Protein AF-A0A212CKE2-F1 (afdb_monomer_lite)

Organism: Cervus elaphus hippelaphus (NCBI:txid46360)

InterPro domains:
  IPR000595 Cyclic nucleotide-binding domain [PF00027] (4-61)
  IPR000595 Cyclic nucleotide-binding domain [PS50042] (1-78)
  IPR000595 Cyclic nucleotide-binding domain [cd00038] (10-72)
  IPR014710 RmlC-like jelly roll fold [G3DSA:2.60.120.10] (1-85)
  IPR018488 Cyclic nucleotide-binding, conserved site [PS00889] (26-43)
  IPR018490 Cyclic nucleotide-binding domain superfamily [SSF51206] (11-88)
  IPR050503 cAMP-dependent protein kinase regulatory subunit-like [PTHR11635] (3-93)

Radius of gyration: 14.93 Å; chains: 1; bounding box: 40×40×38 Å

Foldseek 3Di:
DDPPDDFDQPPVRDTDLDDDDPPDDDPCLCLLAVDPGPDDDDDPPDDDDDDDDSVRCCVVCVVCSVVVVVCVVVLQVSCCVVPVGSSPSHPPDD

Secondary structure (DSSP, 8-state):
--------B-TTS-B------TT----HHHHHH-S--SS----SSS-------HHHHHHHHGGGHHHHHHHHHHHHHHHHHHHSS-TT-S----

Sequence (94 aa):
MKRKGKSEVEENGAVEIARCSRGQYFGELALVTNKPRAASAHAIGTVKCLAMDVQAFERLLGPCMEIMKRNIATYEEQLVALFGTNMDIVEPTA

pLDDT: mean 74.53, std 16.2, range [33.5, 97.31]

Structure (mmCIF, N/CA/C/O backbone):
data_AF-A0A212CKE2-F1
#
_entry.id   AF-A0A212CKE2-F1
#
loop_
_atom_site.group_PDB
_atom_site.id
_atom_site.type_symbol
_atom_site.label_atom_id
_atom_site.label_alt_id
_atom_site.label_comp_id
_atom_site.label_asym_id
_atom_site.label_entity_id
_atom_site.label_seq_id
_atom_site.pdbx_PDB_ins_code
_atom_site.Cartn_x
_atom_site.Cartn_y
_atom_site.Cartn_z
_atom_site.occupancy
_atom_site.B_iso_or_equiv
_atom_site.auth_seq_id
_atom_site.auth_comp_id
_atom_site.auth_asym_id
_atom_site.auth_atom_id
_atom_site.pdbx_PDB_model_num
ATOM 1 N N . MET A 1 1 ? 27.050 4.392 1.553 1.00 37.19 1 MET A N 1
ATOM 2 C CA . MET A 1 1 ? 27.019 4.180 0.087 1.00 37.19 1 MET A CA 1
ATOM 3 C C . MET A 1 1 ? 25.570 4.211 -0.392 1.00 37.19 1 MET A C 1
ATOM 5 O O . MET A 1 1 ? 24.864 3.228 -0.221 1.00 37.19 1 MET A O 1
ATOM 9 N N . LYS A 1 2 ? 25.089 5.347 -0.919 1.00 35.50 2 LYS A N 1
ATOM 10 C CA . LYS A 1 2 ? 23.751 5.447 -1.531 1.00 35.50 2 LYS A CA 1
ATOM 11 C C . LYS A 1 2 ? 23.836 4.887 -2.954 1.00 35.50 2 LYS A C 1
ATOM 13 O O . LYS A 1 2 ? 24.443 5.516 -3.815 1.00 35.50 2 LYS A O 1
ATOM 18 N N . ARG A 1 3 ? 23.269 3.704 -3.201 1.00 39.97 3 ARG A N 1
ATOM 19 C CA . ARG A 1 3 ? 23.041 3.226 -4.571 1.00 39.97 3 ARG A CA 1
ATOM 20 C C . ARG A 1 3 ? 21.879 4.040 -5.140 1.00 39.97 3 ARG A C 1
ATOM 22 O O . ARG A 1 3 ? 20.746 3.866 -4.711 1.00 39.97 3 ARG A O 1
ATOM 29 N N . LYS A 1 4 ? 22.178 4.961 -6.060 1.00 38.75 4 LYS A N 1
ATOM 30 C CA . LYS A 1 4 ? 21.185 5.534 -6.976 1.00 38.75 4 LYS A CA 1
ATOM 31 C C . LYS A 1 4 ? 20.668 4.362 -7.816 1.00 38.75 4 LYS A C 1
ATOM 33 O O . LYS A 1 4 ? 21.414 3.836 -8.639 1.00 38.75 4 LYS A O 1
ATOM 38 N N . GLY A 1 5 ? 19.463 3.883 -7.513 1.00 39.56 5 GLY A N 1
ATOM 39 C CA . GLY A 1 5 ? 18.791 2.862 -8.309 1.00 39.56 5 GLY A CA 1
ATOM 40 C C . GLY A 1 5 ? 18.523 3.434 -9.693 1.00 39.56 5 GLY A C 1
ATOM 41 O O . GLY A 1 5 ? 17.930 4.501 -9.817 1.00 39.56 5 GLY A O 1
ATOM 42 N N . LYS A 1 6 ? 19.048 2.770 -10.718 1.00 41.69 6 LYS A N 1
ATOM 43 C CA . LYS A 1 6 ? 18.731 3.051 -12.113 1.00 41.69 6 LYS A CA 1
ATOM 44 C C . LYS A 1 6 ? 17.306 2.533 -12.318 1.00 41.69 6 LYS A C 1
ATOM 46 O O . LYS A 1 6 ? 17.090 1.340 -12.139 1.00 41.69 6 LYS A O 1
ATOM 51 N N . SER A 1 7 ? 16.352 3.420 -12.576 1.00 50.53 7 SER A N 1
ATOM 52 C CA . SER A 1 7 ? 14.964 3.053 -12.855 1.00 50.53 7 SER A CA 1
ATOM 53 C C . SER A 1 7 ? 14.948 2.216 -14.134 1.00 50.53 7 SER A C 1
ATOM 55 O O . SER A 1 7 ? 15.308 2.711 -15.203 1.00 50.53 7 SER A O 1
ATOM 57 N N . GLU A 1 8 ? 14.622 0.931 -14.018 1.00 51.88 8 GLU A N 1
ATOM 58 C CA . GLU A 1 8 ? 14.384 0.069 -15.172 1.00 51.88 8 GLU A CA 1
ATOM 59 C C . GLU A 1 8 ? 12.993 0.421 -15.700 1.00 51.88 8 GLU A C 1
ATOM 61 O O . GLU A 1 8 ? 11.989 0.236 -15.017 1.00 51.88 8 GLU A O 1
ATOM 66 N N . VAL A 1 9 ? 12.949 1.045 -16.876 1.00 52.25 9 VAL A N 1
ATOM 67 C CA . VAL A 1 9 ? 11.695 1.321 -17.578 1.00 52.25 9 VAL A CA 1
ATOM 68 C C . VAL A 1 9 ? 11.255 -0.001 -18.193 1.00 52.25 9 VAL A C 1
ATOM 70 O O . VAL A 1 9 ? 11.928 -0.509 -19.091 1.00 52.25 9 VAL A O 1
ATOM 73 N N . GLU A 1 10 ? 10.170 -0.583 -17.685 1.00 56.91 10 GLU A N 1
ATOM 74 C CA . GLU A 1 10 ? 9.561 -1.753 -18.315 1.00 56.91 10 GLU A CA 1
ATOM 75 C C . GLU A 1 10 ? 8.955 -1.351 -19.670 1.00 56.91 10 GLU A C 1
ATOM 77 O O . GLU A 1 10 ? 8.472 -0.230 -19.849 1.00 56.91 10 GLU A O 1
ATOM 82 N N . GLU A 1 11 ? 8.952 -2.280 -20.628 1.00 54.22 11 GLU A N 1
ATOM 83 C CA . GLU A 1 11 ? 8.576 -2.079 -22.042 1.00 54.22 11 GLU A CA 1
ATOM 84 C C . GLU A 1 11 ? 7.133 -1.546 -22.247 1.00 54.22 11 GLU A C 1
ATOM 86 O O . GLU A 1 11 ? 6.786 -1.081 -23.328 1.00 54.22 11 GLU A O 1
ATOM 91 N N . ASN A 1 12 ? 6.316 -1.518 -21.183 1.00 59.06 12 ASN A N 1
ATOM 92 C CA . ASN A 1 12 ? 4.945 -0.990 -21.145 1.00 59.06 12 ASN A CA 1
ATOM 93 C C . ASN A 1 12 ? 4.814 0.458 -20.622 1.00 59.06 12 ASN A C 1
ATOM 95 O O . ASN A 1 12 ? 3.697 0.931 -20.416 1.00 59.06 12 ASN A O 1
ATOM 99 N N . GLY A 1 13 ? 5.917 1.167 -20.362 1.00 74.31 13 GLY A N 1
ATOM 100 C CA . GLY A 1 13 ? 5.879 2.532 -19.815 1.00 74.31 13 GLY A CA 1
ATOM 101 C C . GLY A 1 13 ? 5.548 2.604 -18.318 1.00 74.31 13 GLY A C 1
ATOM 102 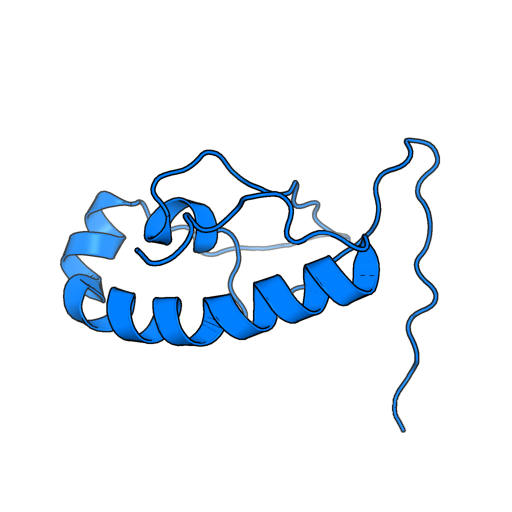O O . GLY A 1 13 ? 5.340 3.693 -17.784 1.00 74.31 13 GLY A O 1
ATOM 103 N N . ALA A 1 14 ? 5.519 1.460 -17.628 1.00 80.38 14 ALA A N 1
ATOM 104 C CA . ALA A 1 14 ? 5.434 1.408 -16.176 1.00 80.38 14 ALA A CA 1
ATOM 105 C C . ALA A 1 14 ? 6.778 1.822 -15.557 1.00 80.38 14 ALA A C 1
ATOM 107 O O . ALA A 1 14 ? 7.846 1.391 -15.997 1.00 80.38 14 ALA A O 1
ATOM 108 N N . VAL A 1 15 ? 6.715 2.666 -14.527 1.00 84.62 15 VAL A N 1
ATOM 109 C CA . VAL A 1 15 ? 7.887 3.149 -13.791 1.00 84.62 15 VAL A CA 1
ATOM 110 C C . VAL A 1 15 ? 7.838 2.598 -12.377 1.00 84.62 15 VAL A C 1
ATOM 112 O O . VAL A 1 15 ? 6.844 2.753 -11.668 1.00 84.62 15 VAL A O 1
ATOM 115 N N . GLU A 1 16 ? 8.928 1.967 -11.954 1.00 84.94 16 GLU A N 1
ATOM 116 C CA . GLU A 1 16 ? 9.061 1.475 -10.590 1.00 84.94 16 GLU A CA 1
ATOM 117 C C . GLU A 1 16 ? 9.215 2.646 -9.602 1.00 84.94 16 GLU A C 1
ATOM 119 O O . GLU A 1 16 ? 10.182 3.405 -9.670 1.00 84.94 16 GLU A O 1
ATOM 124 N N . ILE A 1 17 ? 8.265 2.782 -8.671 1.00 83.50 17 ILE A N 1
ATOM 125 C CA . ILE A 1 17 ? 8.242 3.878 -7.683 1.00 83.50 17 ILE A CA 1
ATOM 126 C C . ILE A 1 17 ? 8.789 3.475 -6.310 1.00 83.50 17 ILE A C 1
ATOM 128 O O . ILE A 1 17 ? 9.293 4.318 -5.573 1.00 83.50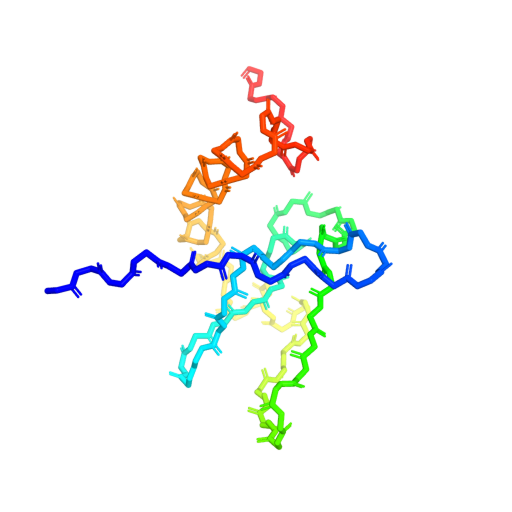 17 ILE A O 1
ATOM 132 N N . ALA A 1 18 ? 8.697 2.191 -5.950 1.00 85.31 18 ALA A N 1
ATOM 133 C CA . ALA A 1 18 ? 9.128 1.683 -4.654 1.00 85.31 18 ALA A CA 1
ATOM 134 C C . ALA A 1 18 ? 9.372 0.167 -4.688 1.00 85.31 18 ALA A C 1
ATOM 136 O O . ALA A 1 18 ? 8.684 -0.569 -5.396 1.00 85.31 18 ALA A O 1
ATOM 137 N N . ARG A 1 19 ? 10.293 -0.308 -3.836 1.00 90.81 19 ARG A N 1
ATOM 138 C CA . ARG A 1 19 ? 10.461 -1.735 -3.511 1.00 90.81 19 ARG A CA 1
ATOM 139 C C . ARG A 1 19 ? 10.182 -1.974 -2.038 1.00 90.81 19 ARG A C 1
ATOM 141 O O . ARG A 1 19 ? 10.807 -1.353 -1.179 1.00 90.81 19 ARG A O 1
ATOM 148 N N . CYS A 1 20 ? 9.303 -2.927 -1.757 1.00 92.12 20 CYS A N 1
ATOM 149 C CA . CYS A 1 20 ? 9.011 -3.371 -0.400 1.00 92.12 20 CYS A CA 1
ATOM 150 C C . CYS A 1 20 ? 9.840 -4.611 -0.050 1.00 92.12 20 CYS A C 1
ATOM 152 O O . CYS A 1 20 ? 9.955 -5.554 -0.832 1.00 92.12 20 CYS A O 1
ATOM 154 N N . SER A 1 21 ? 10.389 -4.619 1.157 1.00 93.56 21 SER A N 1
ATOM 155 C CA . SER A 1 21 ? 11.138 -5.726 1.747 1.00 93.56 21 SER A CA 1
ATOM 156 C C . SER A 1 21 ? 10.430 -6.269 2.992 1.00 93.56 21 SER A C 1
ATOM 158 O O . SER A 1 21 ? 9.398 -5.752 3.427 1.00 93.56 21 SER A O 1
ATOM 160 N N . ARG A 1 22 ? 10.958 -7.356 3.565 1.00 94.56 22 ARG A N 1
ATOM 161 C CA . ARG A 1 22 ? 10.350 -8.032 4.718 1.00 94.56 22 ARG A CA 1
ATOM 162 C C . ARG A 1 22 ? 10.103 -7.051 5.873 1.00 94.56 22 ARG A C 1
ATOM 164 O O . ARG A 1 22 ? 11.031 -6.398 6.333 1.00 94.56 22 ARG A O 1
ATOM 171 N N . GLY A 1 23 ? 8.869 -7.024 6.378 1.00 90.50 23 GLY A N 1
ATOM 172 C CA . GLY A 1 23 ? 8.454 -6.152 7.483 1.00 90.50 23 GLY A CA 1
ATOM 173 C C . GLY A 1 23 ? 7.911 -4.789 7.044 1.00 90.50 23 GLY A C 1
ATOM 174 O O . GLY A 1 23 ? 7.339 -4.086 7.870 1.00 90.50 23 GLY A O 1
ATOM 175 N N . GLN A 1 24 ? 8.040 -4.430 5.765 1.00 90.19 24 GLN A N 1
ATOM 176 C CA . GLN A 1 24 ? 7.374 -3.259 5.196 1.00 90.19 24 GLN A CA 1
ATOM 177 C C . GLN A 1 24 ? 5.945 -3.602 4.751 1.00 90.19 24 GLN A C 1
ATOM 179 O O . GLN A 1 24 ? 5.592 -4.773 4.589 1.00 90.19 24 GLN A O 1
ATOM 184 N N . TYR A 1 25 ? 5.137 -2.567 4.542 1.00 88.38 25 TYR A N 1
ATOM 185 C CA . TYR A 1 25 ? 3.755 -2.653 4.075 1.00 88.38 25 TYR A CA 1
ATOM 186 C C . TYR A 1 25 ? 3.562 -1.820 2.798 1.00 88.38 25 TYR A C 1
ATOM 188 O O . TYR A 1 25 ? 4.430 -1.025 2.438 1.00 88.38 25 TYR A O 1
ATOM 196 N N . PHE A 1 26 ? 2.444 -2.041 2.107 1.00 89.62 26 PHE A N 1
ATOM 197 C CA . PHE A 1 26 ? 2.005 -1.270 0.942 1.00 89.62 26 PHE A CA 1
ATOM 198 C C . PHE A 1 26 ? 0.476 -1.335 0.814 1.00 89.62 26 PHE A C 1
ATOM 200 O O . PHE A 1 26 ? -0.156 -2.252 1.343 1.00 89.62 26 PHE A O 1
ATOM 207 N N . GLY A 1 27 ? -0.114 -0.399 0.066 1.00 87.62 27 GLY A N 1
ATOM 208 C CA . GLY A 1 27 ? -1.559 -0.342 -0.198 1.00 87.62 27 GLY A CA 1
ATOM 209 C C . GLY A 1 27 ? -2.361 0.453 0.836 1.00 87.62 27 GLY A C 1
ATOM 210 O O . GLY A 1 27 ? -3.579 0.551 0.722 1.00 87.62 27 GLY A O 1
ATOM 211 N N . GLU A 1 28 ? -1.683 1.059 1.805 1.00 83.56 28 GLU A N 1
ATOM 212 C CA . GLU A 1 28 ? -2.250 1.923 2.836 1.00 83.56 28 GLU A CA 1
ATOM 213 C C . GLU A 1 28 ? -2.896 3.178 2.256 1.00 83.56 28 GLU A C 1
ATOM 215 O O . GLU A 1 28 ? -3.876 3.671 2.802 1.00 83.56 28 GLU A O 1
ATOM 220 N N . LEU A 1 29 ? -2.382 3.686 1.132 1.00 81.12 29 LEU A N 1
ATOM 221 C CA . LEU A 1 29 ? -2.830 4.965 0.595 1.00 81.12 29 LEU A CA 1
ATOM 222 C C . LEU A 1 29 ? -4.311 4.928 0.211 1.00 81.12 29 LEU A C 1
ATOM 224 O O . LEU A 1 29 ? -5.038 5.857 0.535 1.00 81.12 29 LEU A O 1
ATOM 228 N N . ALA A 1 30 ? -4.773 3.821 -0.375 1.00 82.75 30 ALA A N 1
ATOM 229 C CA . ALA A 1 30 ? -6.186 3.620 -0.691 1.00 82.75 30 ALA A CA 1
ATOM 230 C C . ALA A 1 30 ? -7.074 3.595 0.567 1.00 82.75 30 ALA A C 1
ATOM 232 O O . ALA A 1 30 ? -8.219 4.032 0.515 1.00 82.75 30 ALA A O 1
ATOM 233 N N . LEU A 1 31 ? -6.543 3.118 1.701 1.00 79.50 31 LEU A N 1
ATOM 234 C CA . LEU A 1 31 ? -7.255 3.110 2.983 1.00 79.50 31 LEU A CA 1
ATOM 235 C C . LEU A 1 31 ? -7.338 4.517 3.576 1.00 79.50 31 LEU A C 1
ATOM 237 O O . LEU A 1 31 ? -8.374 4.905 4.102 1.00 79.50 31 LEU A O 1
ATOM 241 N N . VAL A 1 32 ? -6.252 5.288 3.485 1.00 77.88 32 VAL A N 1
ATOM 242 C CA . VAL A 1 32 ? -6.187 6.621 4.093 1.00 77.88 32 VAL A CA 1
ATOM 243 C C . VAL A 1 32 ? -6.945 7.672 3.285 1.00 77.88 32 VAL A C 1
ATOM 245 O O . VAL A 1 32 ? -7.560 8.557 3.875 1.00 77.88 32 VAL A O 1
ATOM 248 N N . THR A 1 33 ? -6.913 7.587 1.955 1.00 75.44 33 THR A N 1
ATOM 249 C CA . THR A 1 33 ? -7.546 8.577 1.067 1.00 75.44 33 THR A CA 1
ATOM 250 C C . THR A 1 33 ? -8.946 8.177 0.625 1.00 75.44 33 THR A C 1
ATOM 252 O O . THR A 1 33 ? -9.647 8.999 0.042 1.00 75.44 33 THR A O 1
ATOM 255 N N . ASN A 1 34 ? -9.359 6.930 0.880 1.00 78.75 34 ASN A N 1
ATOM 256 C CA . ASN A 1 34 ? -10.607 6.356 0.378 1.00 78.75 34 ASN A CA 1
ATOM 257 C C . ASN A 1 34 ? -10.751 6.480 -1.159 1.00 78.75 34 ASN A C 1
ATOM 259 O O . ASN A 1 34 ? -11.846 6.670 -1.689 1.00 78.75 34 ASN A O 1
ATOM 263 N N . LYS A 1 35 ? -9.623 6.392 -1.881 1.00 81.88 35 LYS A N 1
ATOM 264 C CA . LYS A 1 35 ? -9.535 6.411 -3.351 1.00 81.88 35 LYS A CA 1
ATOM 265 C C . LYS A 1 35 ? -9.094 5.040 -3.892 1.00 81.88 35 LYS A C 1
ATOM 267 O O . LYS A 1 35 ? -8.529 4.233 -3.147 1.00 81.88 35 LYS A O 1
ATOM 272 N N . PRO A 1 36 ? -9.307 4.750 -5.192 1.00 89.50 36 PRO A N 1
ATOM 273 C CA . PRO A 1 36 ? -8.742 3.565 -5.837 1.00 89.50 36 PRO A CA 1
ATOM 274 C C . PRO A 1 36 ? -7.217 3.469 -5.677 1.00 89.50 36 PRO A C 1
ATOM 276 O O . PRO A 1 36 ? -6.534 4.457 -5.411 1.00 89.50 36 PRO A O 1
ATOM 279 N N . ARG A 1 37 ? -6.663 2.264 -5.864 1.00 89.69 37 ARG A N 1
ATOM 280 C CA . ARG A 1 37 ? -5.212 2.040 -5.756 1.00 89.69 37 ARG A CA 1
ATOM 281 C C . ARG A 1 37 ? -4.451 2.924 -6.747 1.00 89.69 37 ARG A C 1
ATOM 283 O O . ARG A 1 37 ? -4.716 2.867 -7.942 1.00 89.69 37 ARG A O 1
ATOM 290 N N . ALA A 1 38 ? -3.468 3.663 -6.237 1.00 85.75 38 ALA A N 1
ATOM 291 C CA . ALA A 1 38 ? -2.649 4.578 -7.033 1.00 85.75 38 ALA A CA 1
ATOM 292 C C . ALA A 1 38 ? -1.565 3.876 -7.872 1.00 85.75 38 ALA A C 1
ATOM 294 O O . ALA A 1 38 ? -1.083 4.439 -8.847 1.00 85.75 38 ALA A O 1
ATOM 295 N N . ALA A 1 39 ? -1.167 2.657 -7.495 1.00 88.44 39 ALA A N 1
ATOM 296 C CA . ALA A 1 39 ? -0.118 1.907 -8.177 1.00 88.44 39 ALA A CA 1
ATOM 297 C C . ALA A 1 39 ? -0.379 0.395 -8.148 1.00 88.44 39 ALA A C 1
ATOM 299 O O . ALA A 1 39 ? -1.022 -0.136 -7.234 1.00 88.44 39 ALA A O 1
ATOM 300 N N . SER A 1 40 ? 0.168 -0.294 -9.148 1.00 91.50 40 SER A N 1
ATOM 301 C CA . SER A 1 40 ? 0.250 -1.755 -9.196 1.00 91.50 40 SER A CA 1
ATOM 302 C C . SER A 1 40 ? 1.420 -2.261 -8.351 1.00 91.50 40 SER A C 1
ATOM 304 O O . SER A 1 40 ? 2.430 -1.580 -8.196 1.00 91.50 40 SER A O 1
ATOM 306 N N . ALA A 1 41 ? 1.301 -3.481 -7.826 1.00 93.50 41 ALA A N 1
ATOM 307 C CA . ALA A 1 41 ? 2.372 -4.151 -7.095 1.00 93.50 41 ALA A CA 1
ATOM 308 C C . ALA A 1 41 ? 2.592 -5.552 -7.672 1.00 93.50 41 ALA A C 1
ATOM 310 O O . ALA A 1 41 ? 1.644 -6.328 -7.799 1.00 93.50 41 ALA A O 1
ATOM 311 N N . HIS A 1 42 ? 3.845 -5.874 -7.988 1.00 94.31 42 HIS A N 1
ATOM 312 C CA . HIS A 1 42 ? 4.246 -7.153 -8.570 1.00 94.31 42 HIS A CA 1
ATOM 313 C C . HIS A 1 42 ? 5.271 -7.845 -7.669 1.00 94.31 42 HIS A C 1
ATOM 315 O O . HIS A 1 42 ? 6.152 -7.206 -7.094 1.00 94.31 42 HIS A O 1
ATOM 321 N N . ALA A 1 43 ? 5.144 -9.164 -7.524 1.00 96.12 43 ALA A N 1
ATOM 322 C CA . ALA A 1 43 ? 6.097 -9.951 -6.755 1.00 96.12 43 ALA A CA 1
ATOM 323 C C . ALA A 1 43 ? 7.390 -10.151 -7.556 1.00 96.12 43 ALA A C 1
ATOM 325 O O . ALA A 1 43 ? 7.357 -10.621 -8.692 1.00 96.12 43 ALA A O 1
ATOM 326 N N . ILE A 1 44 ? 8.532 -9.857 -6.936 1.00 94.75 44 ILE A N 1
ATOM 327 C CA . ILE A 1 44 ? 9.846 -10.212 -7.476 1.00 94.75 44 ILE A CA 1
ATOM 328 C C . ILE A 1 44 ? 10.241 -11.560 -6.865 1.00 94.75 44 ILE A C 1
ATOM 330 O O . ILE A 1 44 ? 10.708 -11.634 -5.727 1.00 94.75 44 ILE A O 1
ATOM 334 N N . GLY A 1 45 ? 10.009 -12.639 -7.612 1.00 95.25 45 GLY A N 1
ATOM 335 C CA . GLY A 1 45 ? 10.208 -14.010 -7.138 1.00 95.25 45 GLY A CA 1
ATOM 336 C C . GLY A 1 45 ? 9.085 -14.503 -6.215 1.00 95.25 45 GLY A C 1
ATOM 337 O O . GLY A 1 45 ? 7.941 -14.063 -6.301 1.00 95.25 45 GLY A O 1
ATOM 338 N N . THR A 1 46 ? 9.397 -15.460 -5.334 1.00 97.19 46 THR A N 1
ATOM 339 C CA . THR A 1 46 ? 8.411 -16.025 -4.394 1.00 97.19 46 THR A CA 1
ATOM 340 C C . THR A 1 46 ? 8.251 -15.120 -3.174 1.00 97.19 46 THR A C 1
ATOM 342 O O . THR A 1 46 ? 9.180 -14.970 -2.382 1.00 97.19 46 THR A O 1
ATOM 345 N N . VAL A 1 47 ? 7.055 -14.558 -2.992 1.00 97.25 47 VAL A N 1
ATOM 346 C CA . VAL A 1 47 ? 6.733 -13.631 -1.897 1.00 97.25 47 VAL A CA 1
ATOM 347 C C . VAL A 1 47 ? 5.597 -14.194 -1.039 1.00 97.25 47 VAL A C 1
ATOM 349 O O . VAL A 1 47 ? 4.683 -14.844 -1.540 1.00 97.25 47 VAL A O 1
ATOM 352 N N . LYS A 1 48 ? 5.649 -13.927 0.270 1.00 97.31 48 LYS A N 1
ATOM 353 C CA . LYS A 1 48 ? 4.526 -14.119 1.197 1.00 97.31 48 LYS A CA 1
ATOM 354 C C . LYS A 1 48 ? 4.180 -12.783 1.843 1.00 97.31 48 LYS A C 1
ATOM 356 O O . LYS A 1 48 ? 5.060 -12.131 2.401 1.00 97.31 48 LYS A O 1
ATOM 361 N N . CYS A 1 49 ? 2.904 -12.419 1.803 1.00 96.31 49 CYS A N 1
ATOM 362 C CA . CYS A 1 49 ? 2.372 -11.219 2.441 1.00 96.31 49 CYS A CA 1
ATOM 363 C C . CYS A 1 49 ? 1.367 -11.607 3.524 1.00 96.31 49 CYS A C 1
ATOM 365 O O . CYS A 1 49 ? 0.640 -12.590 3.380 1.00 96.31 49 CYS A O 1
ATOM 367 N N . LEU A 1 50 ? 1.314 -10.809 4.589 1.00 95.38 50 LEU A N 1
ATOM 368 C CA . LEU A 1 50 ? 0.168 -10.796 5.489 1.00 95.38 50 LEU A CA 1
ATOM 369 C C . LEU A 1 50 ? -0.836 -9.789 4.932 1.00 95.38 50 LEU A C 1
ATOM 371 O O . LEU A 1 50 ? -0.457 -8.663 4.616 1.00 95.38 50 LEU A O 1
ATOM 375 N N . ALA A 1 51 ? -2.088 -10.209 4.788 1.00 92.50 51 ALA A N 1
ATOM 376 C CA . ALA A 1 51 ? -3.172 -9.363 4.314 1.00 92.50 51 ALA A CA 1
ATOM 377 C C . ALA A 1 51 ? -4.174 -9.134 5.446 1.00 92.50 51 ALA A C 1
ATOM 379 O O . ALA A 1 51 ? -4.445 -10.040 6.234 1.00 92.50 51 ALA A O 1
ATOM 380 N N . MET A 1 52 ? -4.717 -7.924 5.507 1.00 89.00 52 MET A N 1
ATOM 381 C CA . MET A 1 52 ? -5.735 -7.520 6.469 1.00 89.00 52 MET A CA 1
ATOM 382 C C . MET A 1 52 ? -6.834 -6.779 5.718 1.00 89.00 52 MET A C 1
ATOM 384 O O . MET A 1 52 ? -6.540 -5.983 4.825 1.00 89.00 52 MET A O 1
ATOM 388 N N . ASP A 1 53 ? -8.089 -7.073 6.045 1.00 88.00 53 ASP A N 1
ATOM 389 C CA . ASP A 1 53 ? -9.225 -6.376 5.458 1.00 88.00 53 ASP A CA 1
ATOM 390 C C . ASP A 1 53 ? -9.380 -4.964 6.046 1.00 88.00 53 ASP A C 1
ATOM 392 O O . ASP A 1 53 ? -8.902 -4.669 7.144 1.00 88.00 53 ASP A O 1
ATOM 396 N N . VAL A 1 54 ? -10.057 -4.088 5.300 1.00 82.00 54 VAL A N 1
ATOM 397 C CA . VAL A 1 54 ? -10.237 -2.674 5.670 1.00 82.00 54 VAL A CA 1
ATOM 398 C C . VAL A 1 54 ? -10.989 -2.527 6.992 1.00 82.00 54 VAL A C 1
ATOM 400 O O . VAL A 1 54 ? -10.601 -1.724 7.832 1.00 82.00 54 VAL A O 1
ATOM 403 N N . GLN A 1 55 ? -12.022 -3.340 7.220 1.00 83.00 55 GLN A N 1
ATOM 404 C CA . GLN A 1 55 ? -12.862 -3.236 8.415 1.00 83.00 55 GLN A CA 1
ATOM 405 C C . GLN A 1 55 ? -12.097 -3.666 9.673 1.00 83.00 55 GLN A C 1
ATOM 407 O O . GLN A 1 55 ? -12.219 -3.052 10.732 1.00 83.00 55 GLN A O 1
ATOM 412 N N . ALA A 1 56 ? -11.285 -4.719 9.574 1.00 85.75 56 ALA A N 1
ATOM 413 C CA . ALA A 1 56 ? -10.389 -5.154 10.631 1.00 85.75 56 ALA A CA 1
ATOM 414 C C . ALA A 1 56 ? -9.298 -4.117 10.880 1.00 85.75 56 ALA A C 1
ATOM 416 O O . ALA A 1 56 ? -8.999 -3.833 12.037 1.00 85.75 56 ALA A O 1
ATOM 417 N N . PHE A 1 57 ? -8.748 -3.526 9.821 1.00 80.12 57 PHE A N 1
ATOM 418 C CA . PHE A 1 57 ? -7.778 -2.450 9.932 1.00 80.12 57 PHE A CA 1
ATOM 419 C C . PHE A 1 57 ? -8.371 -1.246 10.679 1.00 80.12 57 PHE A C 1
ATOM 421 O O . PHE A 1 57 ? -7.802 -0.838 11.683 1.00 80.12 57 PHE A O 1
ATOM 428 N N . GLU A 1 58 ? -9.538 -0.728 10.297 1.00 76.56 58 GLU A N 1
ATOM 429 C CA . GLU A 1 58 ? -10.177 0.404 10.988 1.00 76.56 58 GLU A CA 1
ATOM 430 C C . GLU A 1 58 ? -10.514 0.082 12.450 1.00 76.56 58 GLU A C 1
ATOM 432 O O . GLU A 1 58 ? -10.241 0.878 13.349 1.00 76.56 58 GLU A O 1
ATOM 437 N N . ARG A 1 59 ? -11.047 -1.119 12.711 1.00 82.88 59 ARG A N 1
ATOM 438 C CA . ARG A 1 59 ? -11.402 -1.565 14.066 1.00 82.88 59 ARG A CA 1
ATOM 439 C C . ARG A 1 59 ? -10.184 -1.701 14.982 1.00 82.88 59 ARG A C 1
ATOM 441 O O . ARG A 1 59 ? -10.278 -1.381 16.163 1.00 82.88 59 ARG A O 1
ATOM 448 N N . LEU A 1 60 ? -9.072 -2.231 14.471 1.00 80.31 60 LEU A N 1
ATOM 449 C CA . LEU A 1 60 ? -7.871 -2.527 15.264 1.00 80.31 60 LEU A CA 1
ATOM 450 C C . LEU A 1 60 ? -6.909 -1.339 15.341 1.00 80.31 60 LEU A C 1
ATOM 452 O O . LEU A 1 60 ? -6.215 -1.170 16.340 1.00 80.31 60 LEU A O 1
ATOM 456 N N . LEU A 1 61 ? -6.853 -0.539 14.278 1.00 72.19 61 LEU A N 1
ATOM 457 C CA . LEU A 1 61 ? -5.837 0.479 14.033 1.00 72.19 61 LEU A CA 1
ATOM 458 C C . LEU A 1 61 ? -6.435 1.879 13.850 1.00 7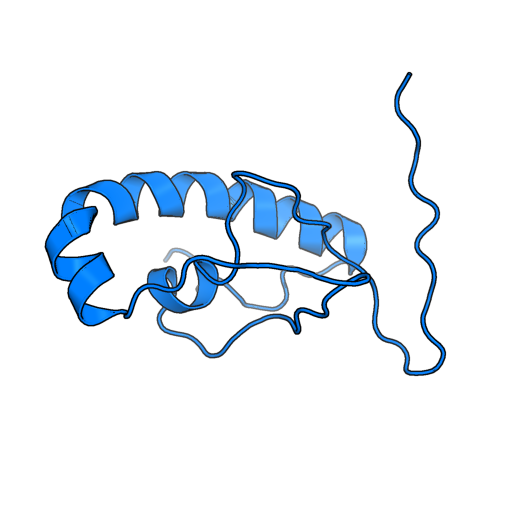2.19 61 LEU A C 1
ATOM 460 O O . LEU A 1 61 ? -5.737 2.757 13.352 1.00 72.19 61 LEU A O 1
ATOM 464 N N . GLY A 1 62 ? -7.680 2.131 14.275 1.00 66.38 62 GLY A N 1
ATOM 465 C CA . GLY A 1 62 ? -8.315 3.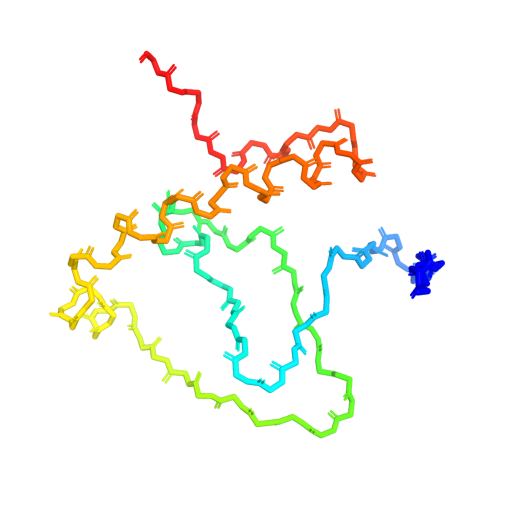457 14.221 1.00 66.38 62 GLY A CA 1
ATOM 466 C C . GLY A 1 62 ? -7.395 4.620 14.649 1.00 66.38 62 GLY A C 1
ATOM 467 O O . GLY A 1 62 ? -7.242 5.571 13.885 1.00 66.38 62 GLY A O 1
ATOM 468 N N . PRO A 1 63 ? -6.670 4.535 15.785 1.00 63.78 63 PRO A N 1
ATOM 469 C CA . PRO A 1 63 ? -5.672 5.542 16.178 1.00 63.78 63 PRO A CA 1
ATOM 470 C C . PRO A 1 63 ? -4.413 5.595 15.290 1.00 63.78 63 PRO A C 1
ATOM 472 O O . PRO A 1 63 ? -3.718 6.608 15.246 1.00 63.78 63 PRO A O 1
ATOM 475 N N . CYS A 1 64 ? -4.079 4.513 14.585 1.00 62.94 64 CYS A N 1
ATOM 476 C CA . CYS A 1 64 ? -2.918 4.434 13.699 1.00 62.94 64 CYS A CA 1
ATOM 477 C C . CYS A 1 64 ? -3.179 5.012 12.302 1.00 62.94 64 CYS A C 1
ATOM 479 O O . CYS A 1 64 ? -2.212 5.230 11.573 1.00 62.94 64 CYS A O 1
ATOM 481 N N . MET A 1 65 ? -4.427 5.322 11.935 1.00 66.25 65 MET A N 1
ATOM 482 C CA . MET A 1 65 ? -4.716 6.104 10.724 1.00 66.25 65 MET A CA 1
ATOM 483 C C . MET A 1 65 ? -3.981 7.445 10.737 1.00 66.25 65 MET A C 1
ATOM 485 O O . MET A 1 65 ? -3.391 7.841 9.735 1.00 66.25 65 MET A O 1
ATOM 489 N N . GLU A 1 66 ? -3.909 8.096 11.898 1.00 68.69 66 GLU A N 1
ATOM 490 C CA . GLU A 1 66 ? -3.155 9.341 12.072 1.00 68.69 66 GLU A CA 1
ATOM 491 C C . GLU A 1 66 ? -1.638 9.137 11.956 1.00 68.69 66 GLU A C 1
ATOM 493 O O . GLU A 1 66 ? -0.921 10.017 11.484 1.00 68.69 66 GLU A O 1
ATOM 498 N N . ILE A 1 67 ? -1.130 7.959 12.328 1.00 69.50 67 ILE A N 1
ATOM 499 C CA . ILE A 1 67 ? 0.282 7.603 12.124 1.00 69.50 67 ILE A CA 1
ATOM 500 C C . ILE A 1 67 ? 0.559 7.410 10.630 1.00 69.50 67 ILE A C 1
ATOM 502 O O . ILE A 1 67 ? 1.575 7.884 10.130 1.00 69.50 67 ILE A O 1
ATOM 506 N N . MET A 1 68 ? -0.352 6.759 9.906 1.00 67.56 68 MET A N 1
ATOM 507 C CA . MET A 1 68 ? -0.196 6.511 8.473 1.00 67.56 68 MET A CA 1
ATOM 508 C C . MET A 1 68 ? -0.324 7.786 7.642 1.00 67.56 68 MET A C 1
ATOM 510 O O . MET A 1 68 ? 0.466 7.973 6.719 1.00 67.56 68 MET A O 1
ATOM 514 N N . LYS A 1 69 ? -1.203 8.719 8.031 1.00 70.12 69 LYS A N 1
ATOM 515 C CA . LYS A 1 69 ? -1.295 10.053 7.415 1.00 70.12 69 LYS A CA 1
ATOM 516 C C . LYS A 1 69 ? 0.029 10.822 7.441 1.00 70.12 69 LYS A C 1
ATOM 518 O O . LYS A 1 69 ? 0.346 11.496 6.468 1.00 70.12 69 LYS A O 1
ATOM 523 N N . ARG A 1 70 ? 0.844 10.690 8.497 1.00 70.44 70 ARG A N 1
ATOM 524 C CA . ARG A 1 70 ? 2.154 11.375 8.583 1.00 70.44 70 ARG A CA 1
ATOM 525 C C . ARG A 1 70 ? 3.142 10.934 7.502 1.00 70.44 70 ARG A C 1
ATOM 527 O O . ARG A 1 70 ? 3.984 11.730 7.105 1.00 70.44 70 ARG A O 1
ATOM 534 N N . ASN A 1 71 ? 3.030 9.698 7.016 1.00 67.88 71 ASN A N 1
ATOM 535 C CA . ASN A 1 71 ? 3.928 9.159 5.992 1.00 67.88 71 ASN A CA 1
ATOM 536 C C . ASN A 1 71 ? 3.484 9.508 4.559 1.00 67.88 71 ASN A C 1
ATOM 538 O O . ASN A 1 71 ? 4.265 9.326 3.627 1.00 67.88 71 ASN A O 1
ATOM 542 N N . ILE A 1 72 ? 2.265 10.033 4.369 1.00 68.38 72 ILE A N 1
ATOM 543 C CA . ILE A 1 72 ? 1.732 10.392 3.043 1.00 68.38 72 ILE A CA 1
ATOM 544 C C . ILE A 1 72 ? 2.523 11.534 2.407 1.00 68.38 72 ILE A C 1
ATOM 546 O O . ILE A 1 72 ? 2.819 11.464 1.218 1.00 68.38 72 ILE A O 1
ATOM 550 N N . ALA A 1 73 ? 2.941 12.529 3.193 1.00 69.81 73 ALA A N 1
ATOM 551 C CA . ALA A 1 73 ? 3.739 13.650 2.690 1.00 69.81 73 ALA A CA 1
ATOM 552 C C . ALA A 1 73 ? 5.040 13.175 2.012 1.00 69.81 73 ALA A C 1
ATOM 554 O O . ALA A 1 73 ? 5.418 13.662 0.951 1.00 69.81 73 ALA A O 1
ATOM 555 N N . THR A 1 74 ? 5.690 12.147 2.570 1.00 70.12 74 THR A N 1
ATOM 556 C CA . THR A 1 74 ? 6.888 11.540 1.968 1.00 70.12 74 THR A CA 1
ATOM 557 C C . THR A 1 74 ? 6.587 10.871 0.624 1.00 70.12 74 THR A C 1
ATOM 559 O O . THR A 1 74 ? 7.447 10.837 -0.254 1.00 70.12 74 THR A O 1
ATOM 562 N N . TYR A 1 75 ? 5.373 10.348 0.447 1.00 68.38 75 TYR A N 1
ATOM 563 C CA . TYR A 1 75 ? 4.928 9.729 -0.800 1.00 68.38 75 TYR A CA 1
ATOM 564 C C . TYR A 1 75 ? 4.694 10.779 -1.895 1.00 68.38 75 TYR A C 1
ATOM 566 O O . TYR A 1 75 ? 5.121 10.590 -3.033 1.00 68.38 75 TYR A O 1
ATOM 574 N N . GLU A 1 76 ? 4.078 11.913 -1.550 1.00 70.94 76 GLU A N 1
ATOM 575 C CA . GLU A 1 76 ? 3.875 13.029 -2.483 1.00 70.94 76 GLU A CA 1
ATOM 576 C C . GLU A 1 76 ? 5.201 13.605 -2.981 1.00 70.94 76 GLU A C 1
ATOM 578 O O . GLU A 1 76 ? 5.390 13.760 -4.186 1.00 70.94 76 GLU A O 1
ATOM 583 N N . GLU A 1 77 ? 6.149 13.856 -2.074 1.00 73.19 77 GLU A N 1
ATOM 584 C CA . GLU A 1 77 ? 7.484 14.346 -2.432 1.00 73.19 77 GLU A CA 1
ATOM 585 C C . GLU A 1 77 ? 8.198 13.399 -3.403 1.00 73.19 77 GLU A C 1
ATOM 587 O O . GLU A 1 77 ? 8.823 13.841 -4.370 1.00 73.19 77 GLU A O 1
ATOM 592 N N . GLN A 1 78 ? 8.085 12.087 -3.174 1.00 65.81 78 GLN A N 1
ATOM 593 C CA . GLN A 1 78 ? 8.666 11.080 -4.058 1.00 65.81 78 GLN A CA 1
ATOM 594 C C . GLN A 1 78 ? 8.019 11.108 -5.441 1.00 65.81 78 GLN A C 1
ATOM 596 O O . GLN A 1 78 ? 8.729 11.080 -6.444 1.00 65.81 78 GLN A O 1
ATOM 601 N N . LEU A 1 79 ? 6.695 11.210 -5.518 1.00 67.75 79 LEU A N 1
ATOM 602 C CA . LEU A 1 79 ? 5.984 11.201 -6.794 1.00 67.75 79 LEU A CA 1
ATOM 603 C C . LEU A 1 79 ? 6.200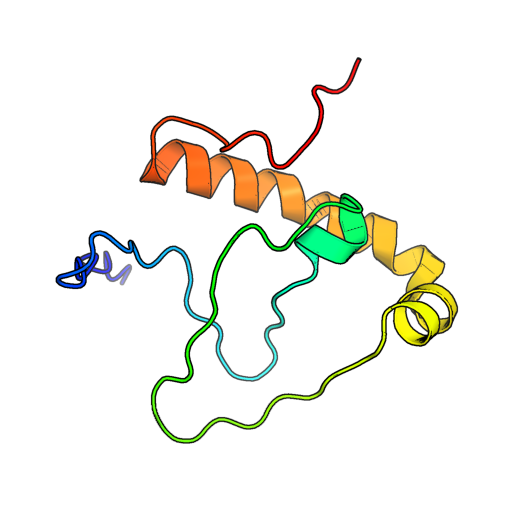 12.481 -7.595 1.00 67.75 79 LEU A C 1
ATOM 605 O O . LEU A 1 79 ? 6.456 12.397 -8.794 1.00 67.75 79 LEU A O 1
ATOM 609 N N . VAL A 1 80 ? 6.239 13.642 -6.938 1.00 76.75 80 VAL A N 1
ATOM 610 C CA . VAL A 1 80 ? 6.636 14.901 -7.582 1.00 76.75 80 VAL A CA 1
ATOM 611 C C . VAL A 1 80 ? 8.070 14.807 -8.108 1.00 76.75 80 VAL A C 1
ATOM 613 O O . VAL A 1 80 ? 8.334 15.218 -9.236 1.00 76.75 80 VAL A O 1
ATOM 616 N N . ALA A 1 81 ? 8.995 14.217 -7.345 1.00 70.31 81 ALA A N 1
ATOM 617 C CA . ALA A 1 81 ? 10.377 14.036 -7.789 1.00 70.31 81 ALA A CA 1
ATOM 618 C C . ALA A 1 81 ? 10.523 13.047 -8.964 1.00 70.31 81 ALA A C 1
ATOM 620 O O . ALA A 1 81 ? 11.432 13.207 -9.779 1.00 70.31 81 ALA A O 1
ATOM 621 N N . LEU A 1 82 ? 9.659 12.030 -9.048 1.00 63.03 82 LEU A N 1
ATOM 622 C CA . LEU A 1 82 ? 9.683 10.994 -10.088 1.00 63.03 82 LEU A CA 1
ATOM 623 C C . LEU A 1 82 ? 8.931 11.400 -11.366 1.00 63.03 82 LEU A C 1
A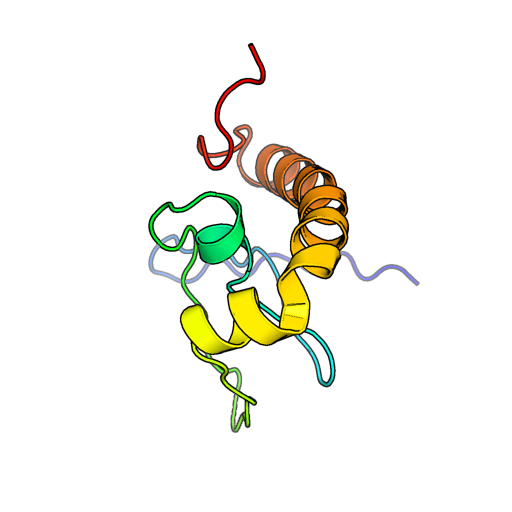TOM 625 O O . LEU A 1 82 ? 9.399 11.098 -12.462 1.00 63.03 82 LEU A O 1
ATOM 629 N N . PHE A 1 83 ? 7.790 12.080 -11.238 1.00 68.50 83 PHE A N 1
ATOM 630 C CA . PHE A 1 83 ? 6.839 12.320 -12.332 1.00 68.50 83 PHE A CA 1
ATOM 631 C C . PHE A 1 83 ? 6.527 13.800 -12.583 1.00 68.50 83 PHE A C 1
ATOM 633 O O . PHE A 1 83 ? 5.753 14.114 -13.485 1.00 68.50 83 PHE A O 1
ATOM 640 N N . GLY A 1 84 ? 7.084 14.721 -11.791 1.00 67.75 84 GLY A N 1
ATOM 641 C CA . GLY A 1 84 ? 6.806 16.159 -11.888 1.00 67.75 84 GLY A CA 1
ATOM 642 C C . GLY A 1 84 ? 5.403 16.570 -11.422 1.00 67.75 84 GLY A C 1
ATOM 643 O O . GLY A 1 84 ? 5.059 17.745 -11.505 1.00 67.75 84 GLY A O 1
ATOM 644 N N . THR A 1 85 ? 4.596 15.624 -10.933 1.00 74.00 85 THR A N 1
ATOM 645 C CA . THR A 1 85 ? 3.244 15.837 -10.400 1.00 74.00 85 THR A CA 1
ATOM 646 C C . THR A 1 85 ? 3.006 14.895 -9.222 1.00 74.00 85 THR A C 1
ATOM 648 O O . THR A 1 85 ? 3.635 13.842 -9.126 1.00 74.00 85 THR A O 1
ATOM 651 N N . ASN A 1 86 ? 2.090 15.255 -8.325 1.00 70.38 86 ASN A N 1
ATOM 652 C CA . ASN A 1 86 ? 1.672 14.393 -7.221 1.00 70.38 86 ASN A CA 1
ATOM 653 C C . ASN A 1 86 ? 0.551 13.419 -7.624 1.00 70.38 86 ASN A C 1
ATOM 655 O O . ASN A 1 86 ? 0.043 12.744 -6.749 1.00 70.38 86 ASN A O 1
ATOM 659 N N . MET A 1 87 ? 0.146 13.330 -8.899 1.00 70.56 87 MET A N 1
ATOM 660 C CA . MET A 1 87 ? -0.931 12.442 -9.383 1.00 70.56 87 MET A CA 1
ATOM 661 C C . MET A 1 87 ? -2.272 12.529 -8.609 1.00 70.56 87 MET A C 1
ATOM 663 O O . MET A 1 87 ? -3.004 11.543 -8.543 1.00 70.56 87 MET A O 1
ATOM 667 N N . ASP A 1 88 ? -2.599 13.678 -8.002 1.00 71.44 88 ASP A N 1
ATOM 668 C CA . ASP A 1 88 ? -3.880 13.954 -7.314 1.00 71.44 88 ASP A CA 1
ATOM 669 C C . ASP A 1 88 ? -4.304 12.923 -6.242 1.00 71.44 88 ASP A C 1
ATOM 671 O O . ASP A 1 88 ? -5.489 12.707 -5.948 1.00 71.44 88 ASP A O 1
ATOM 675 N N . ILE A 1 89 ? -3.333 12.259 -5.619 1.00 69.62 89 ILE A N 1
ATOM 676 C CA . ILE A 1 89 ? -3.582 11.185 -4.638 1.00 69.62 89 ILE A CA 1
ATOM 677 C C . ILE A 1 89 ? -4.122 11.722 -3.318 1.00 69.62 89 ILE A C 1
ATOM 679 O O . ILE A 1 89 ? -4.861 11.011 -2.639 1.00 69.62 89 ILE A O 1
ATOM 683 N N . VAL A 1 90 ? -3.866 12.987 -2.992 1.00 63.66 90 VAL A N 1
ATOM 684 C CA . VAL A 1 90 ? -4.420 13.681 -1.822 1.00 63.66 90 VAL A CA 1
ATOM 685 C C . VAL A 1 90 ? -5.237 14.875 -2.320 1.00 63.66 90 VAL A C 1
ATOM 687 O O . VAL A 1 90 ? -4.862 15.516 -3.298 1.00 63.66 90 VAL A O 1
ATOM 690 N N . GLU A 1 91 ? -6.409 15.123 -1.727 1.00 58.16 91 GLU A N 1
ATOM 691 C CA . GLU A 1 91 ? -7.140 16.366 -2.016 1.00 58.16 91 GLU A CA 1
ATOM 692 C C . GLU A 1 91 ? -6.339 17.572 -1.506 1.00 58.16 91 GLU A C 1
ATOM 694 O O . GLU A 1 91 ? -5.659 17.444 -0.483 1.00 58.16 91 GLU A O 1
ATOM 699 N N . PRO A 1 92 ? -6.416 18.742 -2.172 1.00 49.41 92 PRO A N 1
ATOM 700 C CA . PRO A 1 92 ? -5.810 19.947 -1.634 1.00 49.41 92 PRO A CA 1
ATOM 701 C C . PRO A 1 92 ? -6.418 20.187 -0.256 1.00 49.41 92 PRO A C 1
ATOM 703 O O . PRO A 1 92 ? -7.640 20.269 -0.123 1.00 49.41 92 PRO A O 1
ATOM 706 N N . THR A 1 93 ? -5.581 20.275 0.775 1.00 47.22 93 THR A N 1
ATOM 707 C CA . THR A 1 93 ? -6.027 20.789 2.068 1.00 47.22 93 THR A CA 1
ATOM 708 C C . THR A 1 93 ? -6.592 22.186 1.830 1.00 47.22 93 THR A C 1
ATOM 710 O O . THR A 1 93 ? -5.837 23.084 1.448 1.00 47.22 93 THR A O 1
ATOM 713 N N . ALA A 1 94 ? -7.912 22.321 1.971 1.00 33.50 94 ALA A N 1
ATOM 714 C CA . ALA A 1 94 ? -8.610 23.601 1.980 1.00 33.50 94 ALA A CA 1
ATOM 715 C C . ALA A 1 94 ? -8.194 24.442 3.194 1.00 33.50 94 ALA A C 1
ATOM 717 O O . ALA A 1 94 ? -7.942 23.843 4.267 1.00 33.50 94 ALA A O 1
#